Protein AF-A0A271M030-F1 (afdb_monomer_lite)

Radius of gyration: 17.2 Å; chains: 1; bounding box: 49×24×46 Å

Secondary structure (DSSP, 8-state):
-HHHHHHHHHHHHHHHHHHHHHHHHHHTTPPPPSSSSPPPSSHHHHHHHHHHHHHHHHHHHHHHTT-STT----HHHHHHHHHHHHHHHHHHHHHHHHHH-GGG-THHHHHHHHHHHHHTHHHHHHHHTT-

pLDDT: mean 88.3, std 10.29, range [53.19, 97.88]

Foldseek 3Di:
DLVVVLVVVVVVLVVVLVVVLVVLCVVLVQDDDDDPDDDALDPVLVVVLVVLVVVLVVVLVCQVVVVVVPDDDDVLVVLCSVLVSLLVNLVSVLVRCCPRVVSSVVSVSSVVSNVSSVVVPVSSVVVSVVD

Structure (mmCIF, N/CA/C/O backbone):
data_AF-A0A271M030-F1
#
_entry.id   AF-A0A271M030-F1
#
loop_
_atom_site.group_PDB
_atom_site.id
_atom_site.type_symbol
_atom_site.label_atom_id
_atom_site.label_alt_id
_atom_site.label_comp_id
_atom_site.label_asym_id
_atom_site.label_entity_id
_atom_site.label_seq_id
_atom_site.pdbx_PDB_ins_code
_atom_site.Cartn_x
_atom_site.Cartn_y
_atom_site.Cartn_z
_atom_site.occupancy
_atom_site.B_iso_or_equiv
_atom_site.auth_seq_id
_atom_site.auth_comp_id
_atom_site.auth_asym_id
_atom_site.auth_atom_id
_atom_site.pdbx_PDB_model_num
ATOM 1 N N . MET A 1 1 ? 0.844 3.545 -26.669 1.00 77.00 1 MET A N 1
ATOM 2 C CA . MET A 1 1 ? -0.576 3.147 -26.510 1.00 77.00 1 MET A CA 1
ATOM 3 C C . MET A 1 1 ? -0.814 2.374 -25.211 1.00 77.00 1 MET A C 1
ATOM 5 O O . MET A 1 1 ? -1.581 2.848 -24.388 1.00 77.00 1 MET A O 1
ATOM 9 N N . GLN A 1 2 ? -0.129 1.249 -24.964 1.00 81.38 2 GLN A N 1
ATOM 10 C CA . GLN A 1 2 ? -0.327 0.416 -23.758 1.00 81.38 2 GLN A CA 1
ATOM 11 C C . GLN A 1 2 ? -0.097 1.157 -22.428 1.00 81.38 2 GLN A C 1
ATOM 13 O O . GLN A 1 2 ? -0.906 1.036 -21.516 1.00 81.38 2 GLN A O 1
ATOM 18 N N . PHE A 1 3 ? 0.935 2.001 -22.345 1.00 81.38 3 PHE A N 1
ATOM 19 C CA . PHE A 1 3 ? 1.189 2.831 -21.159 1.00 81.38 3 PHE A CA 1
ATOM 20 C C . PHE A 1 3 ? 0.040 3.810 -20.842 1.00 81.38 3 PHE A C 1
ATOM 22 O O . PHE A 1 3 ? -0.325 3.996 -19.686 1.00 81.38 3 PHE A O 1
ATOM 29 N N . ILE A 1 4 ? -0.588 4.394 -21.868 1.00 88.06 4 ILE A N 1
ATOM 30 C CA . ILE A 1 4 ? -1.738 5.299 -21.699 1.00 88.06 4 ILE A CA 1
ATOM 31 C C . ILE A 1 4 ? -2.960 4.516 -21.204 1.00 88.06 4 ILE A C 1
ATOM 33 O O . ILE A 1 4 ? -3.660 4.976 -20.305 1.00 88.06 4 ILE A O 1
ATOM 37 N N . LEU A 1 5 ? -3.190 3.312 -21.743 1.00 87.81 5 LEU A N 1
ATOM 38 C CA . LEU A 1 5 ? -4.258 2.421 -21.277 1.00 87.81 5 LEU A CA 1
ATOM 39 C C . LEU A 1 5 ? -4.058 2.021 -19.809 1.00 87.81 5 LEU A C 1
ATOM 41 O O . LEU A 1 5 ? -5.016 2.019 -19.041 1.00 87.81 5 LEU A O 1
ATOM 45 N N . PHE A 1 6 ? -2.816 1.749 -19.403 1.00 86.75 6 PHE A N 1
ATOM 46 C CA . PHE A 1 6 ? -2.473 1.466 -18.011 1.00 86.75 6 PHE A CA 1
ATOM 47 C C . PHE A 1 6 ? -2.759 2.646 -17.083 1.00 86.75 6 PHE A C 1
ATOM 49 O O . PHE A 1 6 ? -3.399 2.469 -16.050 1.00 86.75 6 PHE A O 1
ATOM 56 N N . LEU A 1 7 ? -2.345 3.857 -17.462 1.00 89.25 7 LEU A N 1
ATOM 57 C CA . LEU A 1 7 ? -2.644 5.066 -16.691 1.00 89.25 7 LEU A CA 1
ATOM 58 C C . LEU A 1 7 ? -4.154 5.299 -16.566 1.00 89.25 7 LEU A C 1
ATOM 60 O O . LEU A 1 7 ? -4.641 5.590 -15.475 1.00 89.25 7 LEU A O 1
ATOM 64 N N . GLY A 1 8 ? -4.905 5.117 -17.657 1.00 92.94 8 GLY A N 1
ATOM 65 C CA . GLY A 1 8 ? -6.366 5.181 -17.634 1.00 92.94 8 GLY A CA 1
ATOM 66 C C . GLY A 1 8 ? -6.974 4.170 -16.658 1.00 92.94 8 GLY A C 1
ATOM 67 O O . GLY A 1 8 ? -7.825 4.532 -15.845 1.00 92.94 8 GLY A O 1
ATOM 68 N N . LEU A 1 9 ? -6.487 2.925 -16.674 1.00 91.56 9 LEU A N 1
ATOM 69 C CA . LEU A 1 9 ? -6.905 1.886 -15.734 1.00 91.56 9 LEU A CA 1
ATOM 70 C C . LEU A 1 9 ? -6.598 2.270 -14.279 1.00 91.56 9 LEU A C 1
ATOM 72 O O . LEU A 1 9 ? -7.476 2.140 -13.426 1.00 91.56 9 LEU A O 1
ATOM 76 N N . LEU A 1 10 ? -5.395 2.780 -13.991 1.00 91.44 10 LEU A N 1
ATOM 77 C CA . LEU A 1 10 ? -5.021 3.232 -12.648 1.00 91.44 10 LEU A CA 1
ATOM 78 C C . LEU A 1 10 ? -5.961 4.327 -12.136 1.00 91.44 10 LEU A C 1
ATOM 80 O O . LEU A 1 10 ? -6.420 4.250 -10.998 1.00 91.44 10 LEU A O 1
ATOM 84 N N . ILE A 1 11 ? -6.305 5.305 -12.978 1.00 94.75 11 ILE A N 1
ATOM 85 C CA . ILE A 1 11 ? -7.237 6.382 -12.617 1.00 94.75 11 ILE A CA 1
ATOM 86 C C . ILE A 1 11 ? -8.616 5.805 -12.271 1.00 94.75 11 ILE A C 1
ATOM 88 O O . ILE A 1 11 ? -9.174 6.126 -11.219 1.00 94.75 11 ILE A O 1
ATOM 92 N N . VAL A 1 12 ? -9.153 4.907 -13.104 1.00 95.25 12 VAL A N 1
ATOM 93 C CA . VAL A 1 12 ? -10.441 4.238 -12.843 1.00 95.25 12 VAL A CA 1
ATOM 94 C C . VAL A 1 12 ? -10.392 3.428 -11.543 1.00 95.25 12 VAL A C 1
ATOM 96 O O . VAL A 1 12 ? -11.328 3.471 -10.738 1.00 95.25 12 VAL A O 1
ATOM 99 N N . MET A 1 13 ? -9.290 2.723 -11.285 1.00 93.69 13 MET A N 1
ATOM 100 C CA . MET A 1 13 ? -9.100 1.971 -10.046 1.00 93.69 13 MET A CA 1
ATOM 101 C C . MET A 1 13 ? -9.030 2.886 -8.822 1.00 93.69 13 MET A C 1
ATOM 103 O O . MET A 1 13 ? -9.691 2.599 -7.829 1.00 93.69 13 MET A O 1
ATOM 107 N N . MET A 1 14 ? -8.325 4.017 -8.887 1.00 93.62 14 MET A N 1
ATOM 108 C CA . MET A 1 14 ? -8.274 4.989 -7.788 1.00 93.62 14 MET A CA 1
ATOM 109 C C . MET A 1 14 ? -9.651 5.593 -7.488 1.00 93.62 14 MET A C 1
ATOM 111 O O . MET A 1 14 ? -10.052 5.673 -6.325 1.00 93.62 14 MET A O 1
ATOM 115 N N . ILE A 1 15 ? -10.398 5.975 -8.529 1.00 96.62 15 ILE A N 1
ATOM 116 C CA . ILE A 1 15 ? -11.753 6.519 -8.388 1.00 96.62 15 ILE A CA 1
ATOM 117 C C . ILE A 1 15 ? -12.681 5.469 -7.770 1.00 96.62 15 ILE A C 1
ATOM 119 O O . ILE A 1 15 ? -13.375 5.751 -6.791 1.00 96.62 15 ILE A O 1
ATOM 123 N N . SER A 1 16 ? -12.685 4.244 -8.302 1.00 96.69 16 SER A N 1
ATOM 124 C CA . SER A 1 16 ? -13.533 3.173 -7.769 1.00 96.69 16 SER A CA 1
ATOM 125 C C . SER A 1 16 ? -13.170 2.822 -6.324 1.00 96.69 16 SER A C 1
ATOM 127 O O . SER A 1 16 ? -14.069 2.723 -5.490 1.00 96.69 16 SER A O 1
ATOM 129 N N . LEU A 1 17 ? -11.877 2.734 -5.992 1.00 95.00 17 LEU A N 1
ATOM 130 C CA . LEU A 1 17 ? -11.401 2.485 -4.632 1.00 95.00 17 LEU A CA 1
ATOM 131 C C . LEU A 1 17 ? -11.915 3.550 -3.660 1.00 95.00 17 LEU A C 1
ATOM 133 O O . LEU A 1 17 ? -12.407 3.200 -2.588 1.00 95.00 17 LEU A O 1
ATOM 137 N N . HIS A 1 18 ? -11.865 4.830 -4.040 1.00 95.06 18 HIS A N 1
ATOM 138 C CA . HIS A 1 18 ? -12.393 5.923 -3.223 1.00 95.06 18 HIS A CA 1
ATOM 139 C C . HIS A 1 18 ? -13.880 5.719 -2.885 1.00 95.06 18 HIS A C 1
ATOM 141 O O . HIS A 1 18 ? -14.278 5.799 -1.718 1.00 95.06 18 HIS A O 1
ATOM 147 N N . TYR A 1 19 ? -14.708 5.406 -3.886 1.00 96.75 19 TYR A N 1
ATOM 148 C CA . TYR A 1 19 ? -16.136 5.163 -3.673 1.00 96.75 19 TYR A CA 1
ATOM 149 C C . TYR A 1 19 ? -16.403 3.897 -2.855 1.00 96.75 19 TYR A C 1
ATOM 151 O O . TYR A 1 19 ? -17.247 3.926 -1.956 1.00 96.75 19 TYR A O 1
ATOM 159 N N . VAL A 1 20 ? -15.663 2.812 -3.104 1.00 96.56 20 VAL A N 1
ATOM 160 C CA . VAL A 1 20 ? -15.772 1.562 -2.340 1.00 96.56 20 VAL A CA 1
ATOM 161 C C . VAL A 1 20 ? -15.405 1.794 -0.876 1.00 96.56 20 VAL A C 1
ATOM 163 O O . VAL A 1 20 ? -16.179 1.433 0.008 1.00 96.56 20 VAL A 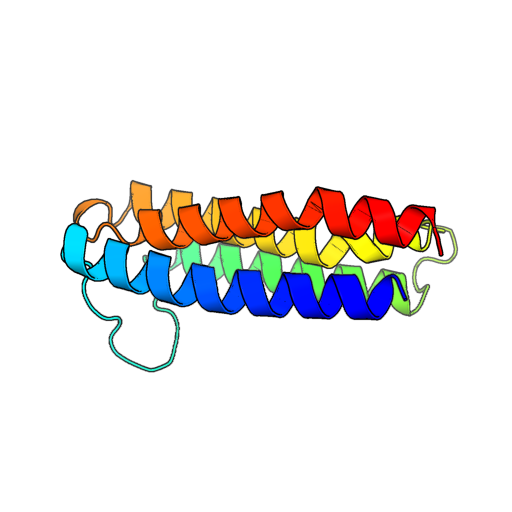O 1
ATOM 166 N N . GLN A 1 21 ? -14.284 2.460 -0.588 1.00 94.62 21 GLN A N 1
ATOM 167 C CA . GLN A 1 21 ? -13.882 2.782 0.784 1.00 94.62 21 GLN A CA 1
ATOM 168 C C . GLN A 1 21 ? -14.928 3.644 1.492 1.00 94.62 21 GLN A C 1
ATOM 170 O O . GLN A 1 21 ? -15.293 3.359 2.635 1.00 94.62 21 GLN A O 1
ATOM 175 N N . LYS A 1 22 ? -15.468 4.663 0.814 1.00 94.62 22 LYS A N 1
ATOM 176 C CA . LYS A 1 22 ? -16.541 5.510 1.352 1.00 94.62 22 LYS A CA 1
ATOM 177 C C . LYS A 1 22 ? -17.805 4.702 1.662 1.00 94.62 22 LYS A C 1
ATOM 179 O O . LYS A 1 22 ? -18.385 4.863 2.738 1.00 94.62 22 LYS A O 1
ATOM 184 N N . ALA A 1 23 ? -18.210 3.808 0.760 1.00 96.56 23 ALA A N 1
ATOM 185 C CA . ALA A 1 23 ? -19.363 2.933 0.947 1.00 96.56 23 ALA A CA 1
ATOM 186 C C . ALA A 1 23 ? -19.162 1.953 2.114 1.00 96.56 23 ALA A C 1
ATOM 188 O O . ALA A 1 23 ? -20.047 1.822 2.957 1.00 96.56 23 ALA A O 1
ATOM 189 N N . LEU A 1 24 ? -17.991 1.315 2.210 1.00 95.75 24 LEU A N 1
ATOM 190 C CA . LEU A 1 24 ? -17.639 0.402 3.304 1.00 95.75 24 LEU A CA 1
ATOM 191 C C . LEU A 1 24 ? -17.593 1.122 4.652 1.00 95.75 24 LEU A C 1
ATOM 193 O O . LEU A 1 24 ? -18.137 0.620 5.633 1.00 95.75 24 LEU A O 1
ATOM 197 N N . THR A 1 25 ? -17.005 2.318 4.687 1.00 94.50 25 THR A N 1
ATOM 198 C CA . THR A 1 25 ? -16.918 3.140 5.901 1.00 94.50 25 THR A CA 1
ATOM 199 C C . THR A 1 25 ? -18.309 3.456 6.436 1.00 94.50 25 THR A C 1
ATOM 201 O O . THR A 1 25 ? -18.567 3.270 7.623 1.00 94.50 25 THR A O 1
ATOM 204 N N . LYS A 1 26 ? -19.230 3.861 5.549 1.00 94.94 26 LYS A N 1
ATOM 205 C CA . LYS A 1 26 ? -20.629 4.123 5.905 1.00 94.94 26 LYS A CA 1
ATOM 206 C C . LYS A 1 26 ? -21.371 2.846 6.314 1.00 94.94 26 LYS A C 1
ATOM 208 O O . LYS A 1 26 ? -22.103 2.863 7.292 1.00 94.94 26 LYS A O 1
ATOM 213 N N . LYS A 1 27 ? -21.192 1.745 5.577 1.00 96.25 27 LYS A N 1
ATOM 214 C CA . LYS A 1 27 ? -21.905 0.479 5.810 1.00 96.25 27 LYS A CA 1
ATOM 215 C C . LYS A 1 27 ? -21.522 -0.187 7.132 1.00 96.25 27 LYS A C 1
ATOM 217 O O . LYS A 1 27 ? -22.382 -0.777 7.775 1.00 96.25 27 LYS A O 1
ATOM 222 N N . TYR A 1 28 ? -20.250 -0.115 7.517 1.00 95.19 28 TYR A N 1
ATOM 223 C CA . TYR A 1 28 ? -19.720 -0.797 8.701 1.00 95.19 28 TYR A CA 1
ATOM 224 C C . TYR A 1 28 ? -19.410 0.148 9.867 1.00 95.19 28 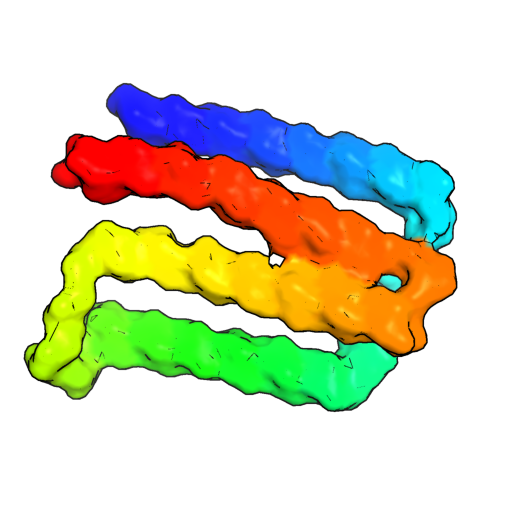TYR A C 1
ATOM 226 O O . TYR A 1 28 ? -18.759 -0.276 10.817 1.00 95.19 28 TYR A O 1
ATOM 234 N N . ASN A 1 29 ? -19.857 1.409 9.795 1.00 93.81 29 ASN A N 1
ATOM 235 C CA . ASN A 1 29 ? -19.616 2.437 10.814 1.00 93.81 29 ASN A CA 1
ATOM 236 C C . ASN A 1 29 ? -18.141 2.511 11.248 1.00 93.81 29 ASN A C 1
ATOM 238 O O . ASN A 1 29 ? -17.832 2.620 12.434 1.00 93.81 29 ASN A O 1
ATOM 242 N N . ILE A 1 30 ? -17.224 2.417 10.279 1.00 93.19 30 ILE A N 1
ATOM 243 C CA . ILE A 1 30 ? -15.787 2.364 10.559 1.00 93.19 30 ILE A CA 1
ATOM 244 C C . ILE A 1 30 ? -15.373 3.709 11.170 1.00 93.19 30 ILE A C 1
ATOM 246 O O . ILE A 1 30 ? -15.623 4.754 10.553 1.00 93.19 30 ILE A O 1
ATOM 250 N N . PRO A 1 31 ? -14.754 3.720 12.365 1.00 88.25 31 PRO A N 1
ATOM 251 C CA . PRO A 1 31 ? -14.369 4.958 13.017 1.00 88.25 31 PRO A CA 1
ATOM 252 C C . PRO A 1 31 ? -13.343 5.690 12.156 1.00 88.25 31 PRO A C 1
ATOM 254 O O . PRO A 1 31 ? -12.391 5.097 11.644 1.00 88.25 31 PRO A O 1
ATOM 257 N N . LYS A 1 32 ? -13.526 7.004 12.005 1.00 79.31 32 LYS A N 1
ATOM 258 C CA . LYS A 1 32 ? -12.528 7.841 11.337 1.00 79.31 32 LYS A CA 1
ATOM 259 C C . LYS A 1 32 ? -11.235 7.796 12.147 1.00 79.31 32 LYS A C 1
ATOM 261 O O . LYS A 1 32 ? -11.257 7.953 13.369 1.00 79.31 32 LYS A O 1
ATOM 266 N N . THR A 1 33 ? -10.110 7.591 11.475 1.00 72.12 33 THR A N 1
ATOM 267 C CA . THR A 1 33 ? -8.799 7.639 12.121 1.00 72.12 33 THR A CA 1
ATOM 268 C C . THR A 1 33 ? -8.562 9.038 12.691 1.00 72.12 33 THR A C 1
ATOM 270 O O . THR A 1 33 ? -8.811 10.043 12.024 1.00 72.12 33 THR A O 1
ATOM 273 N N . LYS A 1 34 ? -8.102 9.119 13.945 1.00 57.78 34 LYS A N 1
ATOM 274 C CA . LYS A 1 34 ? -7.672 10.386 14.547 1.00 57.78 34 LYS A CA 1
ATOM 275 C C . LYS A 1 34 ? -6.348 10.798 13.891 1.00 57.78 34 LYS A C 1
ATOM 277 O O . LYS A 1 34 ? -5.334 10.153 14.138 1.00 57.78 34 LYS A O 1
ATOM 282 N N . GLY A 1 35 ? -6.376 11.846 13.067 1.00 58.69 35 GLY A N 1
ATOM 283 C CA . GLY A 1 35 ? -5.194 12.439 12.428 1.00 58.69 35 GLY A CA 1
ATOM 284 C C . GLY A 1 35 ? -4.936 12.000 10.980 1.00 58.69 35 GLY A C 1
ATOM 285 O O . GLY A 1 35 ? -5.647 11.165 10.426 1.00 58.69 35 GLY A O 1
ATOM 286 N N . PHE A 1 36 ? -3.911 12.611 10.372 1.00 53.19 36 PHE A N 1
ATOM 287 C CA . PHE A 1 36 ? -3.471 12.352 8.991 1.00 53.19 36 PHE A CA 1
ATOM 288 C C . PHE A 1 36 ? -2.644 11.058 8.864 1.00 53.19 36 PHE A C 1
ATOM 290 O O . PHE A 1 36 ? -2.542 10.486 7.783 1.00 53.19 36 PHE A O 1
ATOM 297 N N . PHE A 1 37 ? -2.058 10.590 9.972 1.00 59.75 37 PHE A N 1
ATOM 298 C CA . PHE A 1 37 ? -1.198 9.410 10.007 1.00 59.75 37 PHE A CA 1
ATOM 299 C C . PHE A 1 37 ? -1.970 8.135 10.357 1.00 59.75 37 PHE A C 1
ATOM 301 O O . PHE A 1 37 ? -2.944 8.148 11.111 1.00 59.75 37 PHE A O 1
ATOM 308 N N . TYR A 1 38 ? -1.497 7.016 9.807 1.00 73.06 38 TYR A N 1
ATOM 309 C CA . TYR A 1 38 ? -1.996 5.687 10.131 1.00 73.06 38 TYR A CA 1
ATOM 310 C C . TYR A 1 38 ? -1.706 5.337 11.599 1.00 73.06 38 TYR A C 1
ATOM 312 O O . TYR A 1 38 ? -0.577 5.480 12.065 1.00 73.06 38 TYR A O 1
ATOM 320 N N . ASN A 1 39 ? -2.721 4.836 12.309 1.00 82.62 39 ASN A N 1
ATOM 321 C CA . ASN A 1 39 ? -2.591 4.388 13.694 1.00 82.62 39 ASN A CA 1
ATOM 322 C C . ASN A 1 39 ? -2.433 2.864 13.746 1.00 82.62 39 ASN A C 1
ATOM 324 O O . ASN A 1 39 ? -3.341 2.126 13.338 1.00 82.62 39 ASN A O 1
ATOM 328 N N . TYR A 1 40 ? -1.292 2.412 14.272 1.00 89.12 40 TYR A N 1
ATOM 329 C CA . TYR A 1 40 ? -1.009 1.003 14.536 1.00 89.12 40 TYR A CA 1
ATOM 330 C C . TYR A 1 40 ? -1.888 0.473 15.675 1.00 89.12 40 TYR A C 1
ATOM 332 O O . TYR A 1 40 ? -2.019 1.129 16.703 1.00 89.12 40 TYR A O 1
ATOM 340 N N . VAL A 1 41 ? -2.417 -0.744 15.519 1.00 92.12 41 VAL A N 1
ATOM 341 C CA . VAL A 1 41 ? -3.242 -1.408 16.546 1.00 92.12 41 VAL A CA 1
ATOM 342 C C . VAL A 1 41 ? -2.479 -1.749 17.834 1.00 92.12 41 VAL A C 1
ATOM 344 O O . VAL A 1 41 ? -3.072 -1.838 18.901 1.00 92.12 41 VAL A O 1
ATOM 347 N N . ASN A 1 42 ? -1.163 -1.976 17.752 1.00 93.44 42 ASN A N 1
ATOM 348 C CA . ASN A 1 42 ? -0.285 -2.211 18.902 1.00 93.44 42 ASN A CA 1
ATOM 349 C C . ASN A 1 42 ? 1.199 -2.015 18.521 1.00 93.44 42 ASN A C 1
ATOM 351 O O . ASN A 1 42 ? 1.542 -1.801 17.354 1.00 93.44 42 ASN A O 1
ATOM 355 N N . THR A 1 43 ? 2.095 -2.119 19.507 1.00 94.62 43 THR A N 1
ATOM 356 C CA . THR A 1 43 ? 3.549 -1.982 19.304 1.00 94.62 43 THR A CA 1
ATOM 357 C C . THR A 1 43 ? 4.124 -3.063 18.387 1.00 94.62 43 THR A C 1
ATOM 359 O O . THR A 1 43 ? 4.993 -2.759 17.575 1.00 94.62 43 THR A O 1
ATOM 362 N N . GLN A 1 44 ? 3.628 -4.305 18.460 1.00 95.12 44 GLN A N 1
ATOM 363 C CA . GLN A 1 44 ? 4.094 -5.392 17.588 1.00 95.12 44 GLN A CA 1
ATOM 364 C C . GLN A 1 44 ? 3.792 -5.086 16.119 1.00 95.12 44 GLN A C 1
ATOM 366 O O . GLN A 1 44 ? 4.662 -5.231 15.268 1.00 95.12 44 GLN A O 1
ATOM 371 N N . HIS A 1 45 ? 2.592 -4.585 15.830 1.00 94.56 45 HIS A N 1
ATOM 372 C CA . HIS A 1 45 ? 2.188 -4.171 14.496 1.00 94.56 45 HIS A CA 1
ATOM 373 C C . HIS A 1 45 ? 3.111 -3.087 13.939 1.00 94.56 45 HIS A C 1
ATOM 375 O O . HIS A 1 45 ? 3.583 -3.200 12.811 1.00 94.56 45 HIS A O 1
ATOM 381 N N . LYS A 1 46 ? 3.418 -2.076 14.761 1.00 94.94 46 LYS A N 1
ATOM 382 C CA . LYS A 1 46 ? 4.356 -1.010 14.405 1.00 94.94 46 LYS A CA 1
ATOM 383 C C . LYS A 1 46 ? 5.730 -1.564 14.037 1.00 94.94 46 LYS A C 1
ATOM 385 O O . LYS A 1 46 ? 6.279 -1.180 13.011 1.00 94.94 46 LYS A O 1
ATOM 390 N N . VAL A 1 47 ? 6.279 -2.454 14.865 1.00 96.88 47 VAL A N 1
ATOM 391 C CA . VAL A 1 47 ? 7.591 -3.063 14.606 1.00 96.88 47 VAL A CA 1
ATOM 392 C C . VAL A 1 47 ? 7.563 -3.857 13.302 1.00 96.88 47 VAL A C 1
ATOM 394 O O . VAL A 1 47 ? 8.436 -3.649 12.472 1.00 96.88 47 VAL A O 1
ATOM 397 N N . ILE A 1 48 ? 6.537 -4.685 13.074 1.00 96.44 48 ILE A N 1
ATOM 398 C CA . ILE A 1 48 ? 6.420 -5.494 11.851 1.00 96.44 48 ILE A CA 1
ATOM 399 C C . ILE A 1 48 ? 6.361 -4.613 10.597 1.00 96.44 48 ILE A C 1
ATOM 401 O O . ILE A 1 48 ? 7.110 -4.864 9.655 1.00 96.44 48 ILE A O 1
ATOM 405 N N . GLU A 1 49 ? 5.511 -3.580 10.564 1.00 95.69 49 GLU A N 1
ATOM 406 C CA . GLU A 1 49 ? 5.406 -2.714 9.380 1.00 95.69 49 GLU A CA 1
ATOM 407 C C . GLU A 1 49 ? 6.695 -1.917 9.128 1.00 95.69 49 GLU A C 1
ATOM 409 O O . GLU A 1 49 ? 7.121 -1.796 7.979 1.00 95.69 49 GLU A O 1
ATOM 414 N N . ILE A 1 50 ? 7.355 -1.417 10.182 1.00 95.56 50 ILE A N 1
ATOM 415 C CA . ILE A 1 50 ? 8.642 -0.715 10.050 1.00 95.56 50 ILE A CA 1
ATOM 416 C C . ILE A 1 50 ? 9.727 -1.670 9.546 1.00 95.56 50 ILE A C 1
ATOM 418 O O . ILE A 1 50 ? 10.463 -1.320 8.626 1.00 95.56 50 ILE A O 1
ATOM 422 N N . SER A 1 51 ? 9.820 -2.878 10.104 1.00 96.94 51 SER A N 1
ATOM 423 C CA . SER A 1 51 ? 10.772 -3.895 9.650 1.00 96.94 51 SER A CA 1
ATOM 424 C C . SER A 1 51 ? 10.529 -4.284 8.192 1.00 96.94 51 SER A C 1
ATOM 426 O O . SER A 1 51 ? 11.486 -4.380 7.429 1.00 96.94 51 SER A O 1
ATOM 428 N N . LEU A 1 52 ? 9.266 -4.445 7.781 1.00 96.69 52 LEU A N 1
ATOM 429 C CA . LEU A 1 52 ? 8.907 -4.738 6.394 1.00 96.69 52 LEU A CA 1
ATOM 430 C C . LEU A 1 52 ? 9.309 -3.593 5.454 1.00 96.69 52 LEU A C 1
ATOM 432 O O . LEU A 1 52 ? 9.862 -3.846 4.385 1.00 96.69 52 LEU A O 1
ATOM 436 N N . LEU A 1 53 ? 9.065 -2.341 5.853 1.00 95.81 53 LEU A N 1
ATOM 437 C CA . LEU A 1 53 ? 9.464 -1.168 5.076 1.00 95.81 53 LEU A CA 1
ATOM 438 C C . LEU A 1 53 ? 10.987 -1.086 4.927 1.00 95.81 53 LEU A C 1
ATOM 440 O O . LEU A 1 53 ? 11.477 -0.872 3.822 1.00 95.81 53 LEU A O 1
ATOM 444 N N . LEU A 1 54 ? 11.739 -1.289 6.011 1.00 96.88 54 LEU A N 1
ATOM 445 C CA . LEU A 1 54 ? 13.203 -1.298 5.967 1.00 96.88 54 LEU A CA 1
ATOM 446 C C . LEU A 1 54 ? 13.729 -2.421 5.071 1.00 96.88 54 LEU A C 1
ATOM 448 O O . LEU A 1 54 ? 14.605 -2.173 4.248 1.00 96.88 54 LEU A O 1
ATOM 452 N N . PHE A 1 55 ? 13.165 -3.626 5.176 1.00 95.44 55 PHE A N 1
ATOM 453 C CA . PHE A 1 55 ? 13.521 -4.746 4.308 1.00 95.44 55 PHE A CA 1
ATOM 454 C C . PHE A 1 55 ? 13.267 -4.421 2.831 1.00 95.44 55 PHE A C 1
ATOM 456 O O . PHE A 1 55 ? 14.139 -4.640 1.994 1.00 95.44 55 PHE A O 1
ATOM 463 N N . TYR A 1 56 ? 12.110 -3.836 2.511 1.00 94.25 56 TYR A N 1
ATOM 464 C CA . TYR A 1 56 ? 11.784 -3.404 1.154 1.00 94.25 56 TYR A CA 1
ATOM 465 C C . TYR A 1 56 ? 12.753 -2.337 0.630 1.00 94.25 56 TYR A C 1
ATOM 467 O O . TYR A 1 56 ? 13.229 -2.450 -0.500 1.00 94.25 56 TYR A O 1
ATOM 475 N N . LEU A 1 57 ? 13.070 -1.319 1.436 1.00 94.44 57 LEU A N 1
ATOM 476 C CA . LEU A 1 57 ? 13.982 -0.242 1.044 1.00 94.44 57 LEU A CA 1
ATOM 477 C C . LEU A 1 57 ? 15.408 -0.756 0.831 1.00 94.44 57 LEU A C 1
ATOM 479 O O . LEU A 1 57 ? 16.007 -0.454 -0.198 1.00 94.44 57 LEU A O 1
ATOM 483 N N . ILE A 1 58 ? 15.929 -1.563 1.760 1.00 92.94 58 ILE A N 1
ATOM 484 C CA . ILE A 1 58 ? 17.260 -2.174 1.645 1.00 92.94 58 ILE A CA 1
ATOM 485 C C . ILE A 1 58 ? 17.302 -3.096 0.426 1.00 92.94 58 ILE A C 1
ATOM 487 O O . ILE A 1 58 ? 18.203 -2.969 -0.395 1.00 92.94 58 ILE A O 1
ATOM 491 N N . GLY A 1 59 ? 16.311 -3.976 0.260 1.00 89.06 59 GLY A N 1
ATOM 492 C CA . GLY A 1 59 ? 16.225 -4.868 -0.894 1.00 89.06 59 GLY A CA 1
ATOM 493 C C . GLY A 1 59 ? 16.201 -4.095 -2.211 1.00 89.06 59 GLY A C 1
ATOM 494 O O . GLY A 1 59 ? 17.015 -4.349 -3.092 1.00 89.06 59 GLY A O 1
ATOM 495 N N . THR A 1 60 ? 15.339 -3.083 -2.323 1.00 87.81 60 THR A N 1
ATOM 496 C CA . THR A 1 60 ? 15.251 -2.241 -3.526 1.00 87.81 60 THR A CA 1
ATOM 497 C C . THR A 1 60 ? 16.566 -1.507 -3.798 1.00 87.81 60 THR A C 1
ATOM 499 O O . THR A 1 60 ? 17.007 -1.458 -4.945 1.00 87.81 60 THR A O 1
ATOM 502 N N . PHE A 1 61 ? 17.224 -0.976 -2.762 1.00 88.75 61 PHE A N 1
ATOM 503 C CA . PHE A 1 61 ? 18.526 -0.316 -2.876 1.00 88.75 61 PHE A CA 1
ATOM 504 C C . PHE A 1 61 ? 19.604 -1.277 -3.394 1.00 88.75 61 PHE A C 1
ATOM 506 O O . PHE A 1 61 ? 20.240 -0.993 -4.408 1.00 88.75 61 PHE A O 1
ATOM 513 N N . LEU A 1 62 ? 19.765 -2.442 -2.758 1.00 87.94 62 LEU A N 1
ATOM 514 C CA . LEU A 1 62 ? 20.760 -3.445 -3.153 1.00 87.94 62 LEU A CA 1
ATOM 515 C C . LEU A 1 62 ? 20.555 -3.920 -4.598 1.00 87.94 62 LEU A C 1
ATOM 517 O O . LEU A 1 62 ? 21.528 -4.045 -5.342 1.00 87.94 62 LEU A O 1
ATOM 521 N N . LEU A 1 63 ? 19.297 -4.135 -5.001 1.00 83.06 63 LEU A N 1
ATOM 522 C CA . LEU A 1 63 ? 18.939 -4.568 -6.353 1.00 83.06 63 LEU A CA 1
ATOM 523 C C . LEU A 1 63 ? 19.154 -3.472 -7.404 1.00 83.06 63 LEU A C 1
ATOM 525 O O . LEU A 1 63 ? 19.663 -3.753 -8.487 1.00 83.06 63 LEU A O 1
ATOM 529 N N . THR A 1 64 ? 18.805 -2.221 -7.093 1.00 82.19 64 THR A N 1
ATOM 530 C CA . THR A 1 64 ? 18.932 -1.096 -8.037 1.00 82.19 64 THR A CA 1
ATOM 531 C C . THR A 1 64 ? 20.393 -0.732 -8.282 1.00 82.19 64 THR A C 1
ATOM 533 O O . THR A 1 64 ? 20.799 -0.532 -9.424 1.00 82.19 64 THR A O 1
ATOM 536 N N . PHE A 1 65 ? 21.199 -0.680 -7.219 1.00 83.38 65 PHE A N 1
ATOM 537 C CA . PHE A 1 65 ? 22.612 -0.301 -7.301 1.00 83.38 65 PHE A CA 1
ATOM 538 C C . PHE A 1 65 ? 23.547 -1.475 -7.608 1.00 83.38 65 PHE A C 1
ATOM 540 O O . PHE A 1 65 ? 24.759 -1.285 -7.620 1.00 83.38 65 PHE A O 1
ATOM 547 N N . ARG A 1 66 ? 23.003 -2.674 -7.871 1.00 76.56 66 ARG A N 1
ATOM 548 C CA . ARG A 1 66 ? 23.768 -3.896 -8.179 1.00 76.56 66 ARG A CA 1
ATOM 549 C C . ARG A 1 66 ? 24.881 -4.180 -7.165 1.00 76.56 66 ARG A C 1
ATOM 551 O O . ARG A 1 66 ? 25.937 -4.683 -7.523 1.00 76.56 66 ARG A O 1
ATOM 558 N N . VAL A 1 67 ? 24.628 -3.872 -5.891 1.00 74.81 67 VAL A N 1
ATOM 559 C CA . VAL A 1 67 ? 25.595 -4.086 -4.796 1.00 74.81 67 VAL A CA 1
ATOM 560 C C . VAL A 1 67 ? 25.927 -5.576 -4.648 1.00 74.81 67 VAL A C 1
ATOM 562 O O . VAL A 1 67 ? 27.009 -5.941 -4.207 1.00 74.81 67 VAL A O 1
ATOM 565 N N . LEU A 1 68 ? 24.991 -6.442 -5.041 1.00 71.44 68 LEU A N 1
ATOM 566 C CA . LEU A 1 68 ? 25.177 -7.883 -5.131 1.00 71.44 68 LEU A CA 1
ATOM 567 C C . LEU A 1 68 ? 25.454 -8.238 -6.600 1.00 71.44 68 LEU A C 1
ATOM 569 O O . LEU A 1 68 ? 24.519 -8.532 -7.345 1.00 71.44 68 LEU A O 1
ATOM 573 N N . GLU A 1 69 ? 26.724 -8.173 -7.011 1.00 61.69 69 GLU A N 1
ATOM 574 C CA . GLU A 1 69 ? 27.183 -8.318 -8.410 1.00 61.69 69 GLU A CA 1
ATOM 575 C C . GLU A 1 69 ? 26.690 -9.605 -9.107 1.00 61.69 69 GLU A C 1
ATOM 577 O O . GLU A 1 69 ? 26.512 -9.625 -10.323 1.00 61.69 69 GLU A O 1
ATOM 582 N N . GLU A 1 70 ? 26.377 -10.648 -8.336 1.00 65.38 70 GLU A N 1
ATOM 583 C CA . GLU A 1 70 ? 25.911 -11.959 -8.814 1.00 65.38 70 GLU A CA 1
ATOM 584 C C . GLU A 1 70 ? 24.379 -12.054 -8.998 1.00 65.38 70 GLU A C 1
ATOM 586 O O . GLU A 1 70 ? 23.871 -13.024 -9.561 1.00 65.38 70 GLU A O 1
ATOM 591 N N . THR A 1 71 ? 23.596 -11.070 -8.533 1.00 63.47 71 THR A N 1
ATOM 592 C CA . THR A 1 71 ? 22.122 -11.183 -8.494 1.00 63.47 71 THR A CA 1
ATOM 593 C C . THR A 1 71 ? 21.479 -10.461 -9.677 1.00 63.47 71 THR A C 1
ATOM 595 O O . THR A 1 71 ? 20.896 -9.385 -9.534 1.00 63.47 71 THR A O 1
ATOM 598 N N . TYR A 1 72 ? 21.571 -11.040 -10.877 1.00 66.44 72 TYR A N 1
ATOM 599 C CA . TYR A 1 72 ? 20.827 -10.523 -12.027 1.00 66.44 72 TYR A CA 1
ATOM 600 C C . TYR A 1 72 ? 19.355 -10.947 -11.938 1.00 66.44 72 TYR A C 1
ATOM 602 O O . TYR A 1 72 ? 18.984 -12.059 -12.313 1.00 66.44 72 TYR A O 1
ATOM 610 N N . LEU A 1 73 ? 18.498 -10.057 -11.435 1.00 69.94 73 LEU A N 1
ATOM 611 C CA . LEU A 1 73 ? 17.050 -10.220 -11.552 1.00 69.94 73 LEU A CA 1
ATOM 612 C C . LEU A 1 73 ? 16.574 -9.626 -12.885 1.00 69.94 73 LEU A C 1
ATOM 614 O O . LEU A 1 73 ? 16.909 -8.476 -13.183 1.00 69.94 73 LEU A O 1
ATOM 618 N N . PRO A 1 74 ? 15.763 -10.361 -13.670 1.00 74.06 74 PRO A N 1
ATOM 619 C CA . PRO A 1 74 ? 15.112 -9.814 -14.848 1.00 74.06 74 PRO A CA 1
ATOM 620 C C . PRO A 1 74 ? 14.381 -8.501 -14.517 1.00 74.06 74 PRO A C 1
ATOM 622 O O . PRO A 1 74 ? 13.717 -8.427 -13.476 1.00 74.06 74 PRO A O 1
ATOM 625 N N . PRO A 1 75 ? 14.430 -7.483 -15.397 1.00 69.56 75 PRO A N 1
ATOM 626 C CA . PRO A 1 75 ? 13.739 -6.206 -15.189 1.00 69.56 75 PRO A CA 1
ATOM 627 C C . PRO A 1 75 ? 12.241 -6.361 -14.888 1.00 69.56 75 PRO A C 1
ATOM 629 O O . PRO A 1 75 ? 11.661 -5.586 -14.130 1.00 69.56 75 PRO A O 1
ATOM 632 N N . THR A 1 76 ? 11.623 -7.414 -15.423 1.00 73.19 76 THR A N 1
ATOM 633 C CA . THR A 1 76 ? 10.231 -7.780 -15.152 1.00 73.19 76 THR A CA 1
ATOM 634 C C . THR A 1 76 ? 9.992 -8.112 -13.676 1.00 73.19 76 THR A C 1
ATOM 636 O O . THR A 1 76 ? 8.997 -7.668 -13.110 1.00 73.19 76 THR A O 1
ATOM 639 N N . ILE A 1 77 ? 10.924 -8.802 -13.006 1.00 77.06 77 ILE A N 1
ATOM 640 C CA . ILE A 1 77 ? 10.816 -9.124 -11.573 1.00 77.06 77 ILE A CA 1
ATOM 641 C C . ILE A 1 77 ? 10.900 -7.857 -10.716 1.00 77.06 77 ILE A C 1
ATOM 643 O O . ILE A 1 77 ? 10.147 -7.718 -9.750 1.00 77.06 77 ILE A O 1
ATOM 647 N N . MET A 1 78 ? 11.744 -6.895 -11.104 1.00 77.25 78 MET A N 1
ATOM 648 C CA . MET A 1 78 ? 11.808 -5.591 -10.432 1.00 77.25 78 MET A CA 1
ATOM 649 C C . MET A 1 78 ? 10.474 -4.832 -10.525 1.00 77.25 78 MET A C 1
ATOM 651 O O . MET A 1 78 ? 10.077 -4.176 -9.564 1.00 77.25 78 MET A O 1
ATOM 655 N N . GLY A 1 79 ? 9.739 -4.981 -11.633 1.00 78.75 79 GLY A N 1
ATOM 656 C CA . GLY A 1 79 ? 8.408 -4.394 -11.812 1.00 78.75 79 GLY A CA 1
ATOM 657 C C . GLY A 1 79 ? 7.336 -4.943 -10.858 1.00 78.75 79 GLY A C 1
ATOM 658 O O . GLY A 1 79 ? 6.432 -4.206 -10.466 1.00 78.75 79 GLY A O 1
ATOM 659 N N . TYR A 1 80 ? 7.447 -6.204 -10.424 1.00 84.31 80 TYR A N 1
ATOM 660 C CA . TYR A 1 80 ? 6.502 -6.814 -9.474 1.00 84.31 80 TYR A CA 1
ATOM 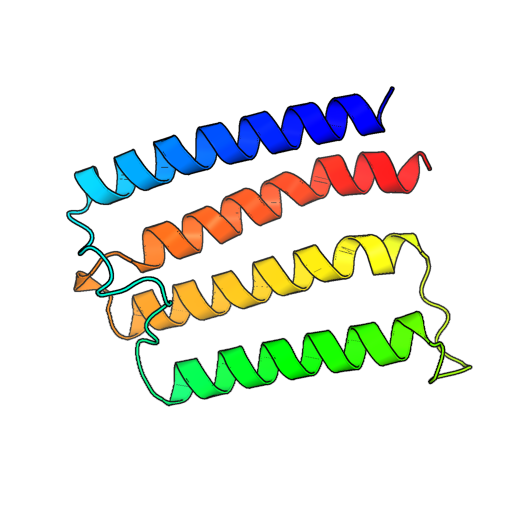661 C C . TYR A 1 80 ? 6.830 -6.524 -8.005 1.00 84.31 80 TYR A C 1
ATOM 663 O O . TYR A 1 80 ? 5.967 -6.681 -7.138 1.00 84.31 80 TYR A O 1
ATOM 671 N N . PHE A 1 81 ? 8.055 -6.089 -7.703 1.00 87.12 81 PHE A N 1
ATOM 672 C CA . PHE A 1 81 ? 8.538 -5.910 -6.333 1.00 87.12 81 PHE A CA 1
ATOM 673 C C . PHE A 1 81 ? 7.686 -4.930 -5.497 1.00 87.12 81 PHE A C 1
ATOM 675 O O . PHE A 1 81 ? 7.310 -5.281 -4.373 1.00 87.12 81 PHE A O 1
ATOM 682 N N . PRO A 1 82 ? 7.272 -3.757 -6.025 1.00 89.69 82 PRO A N 1
ATOM 683 C CA . PRO A 1 82 ? 6.392 -2.843 -5.296 1.00 89.69 82 PRO A CA 1
ATOM 684 C C . PRO A 1 82 ? 5.010 -3.442 -5.007 1.00 89.69 82 PRO A C 1
ATOM 686 O O . PRO A 1 82 ? 4.464 -3.239 -3.923 1.00 89.69 82 PRO A O 1
ATOM 689 N N . LEU A 1 83 ? 4.443 -4.215 -5.942 1.00 91.19 83 LEU A N 1
ATOM 690 C CA . LEU A 1 83 ? 3.160 -4.894 -5.731 1.00 91.19 83 LEU A CA 1
ATOM 691 C C . LEU A 1 83 ? 3.263 -5.963 -4.646 1.00 91.19 83 LEU A C 1
ATOM 693 O O . LEU A 1 83 ? 2.404 -6.024 -3.769 1.00 91.19 83 LEU A O 1
ATOM 697 N N . ALA A 1 84 ? 4.314 -6.785 -4.687 1.00 92.38 84 ALA A N 1
ATOM 698 C CA . ALA A 1 84 ? 4.549 -7.817 -3.684 1.00 92.38 84 ALA A CA 1
ATOM 699 C C . ALA A 1 84 ? 4.662 -7.205 -2.278 1.00 92.38 84 ALA A C 1
ATOM 701 O O . ALA A 1 84 ? 4.054 -7.709 -1.328 1.00 92.38 84 ALA A O 1
ATOM 702 N N . PHE A 1 85 ? 5.365 -6.075 -2.158 1.00 94.50 85 PHE A N 1
ATOM 703 C CA . PHE A 1 85 ? 5.435 -5.306 -0.919 1.00 94.50 85 PHE A CA 1
ATOM 704 C C . PHE A 1 85 ? 4.059 -4.805 -0.465 1.00 94.50 85 PHE A C 1
ATOM 706 O O . PHE A 1 85 ? 3.675 -5.058 0.675 1.00 94.50 85 PHE A O 1
ATOM 713 N N . LEU A 1 86 ? 3.293 -4.146 -1.344 1.00 94.56 86 LEU A N 1
ATOM 714 C CA . LEU A 1 86 ? 1.962 -3.628 -1.009 1.00 94.56 86 LEU A CA 1
ATOM 715 C C . LEU A 1 86 ? 1.005 -4.738 -0.560 1.00 94.56 86 LEU A C 1
ATOM 717 O O . LEU A 1 86 ? 0.332 -4.591 0.460 1.00 94.56 86 LEU A O 1
ATOM 721 N N . ILE A 1 87 ? 0.971 -5.860 -1.280 1.00 96.12 87 ILE A N 1
ATOM 722 C CA . ILE A 1 87 ? 0.137 -7.016 -0.933 1.00 96.12 87 ILE A CA 1
ATOM 723 C C . ILE A 1 87 ? 0.527 -7.543 0.449 1.00 96.12 87 ILE A C 1
ATOM 725 O O . ILE A 1 87 ? -0.341 -7.711 1.303 1.00 96.12 87 ILE A O 1
ATOM 729 N N . THR A 1 88 ? 1.823 -7.741 0.697 1.00 97.19 88 THR A N 1
ATOM 730 C CA . THR A 1 88 ? 2.326 -8.245 1.983 1.00 97.19 88 THR A CA 1
ATOM 731 C C . THR A 1 88 ? 1.994 -7.289 3.129 1.00 97.19 88 THR A C 1
ATOM 733 O O . THR A 1 88 ? 1.468 -7.718 4.157 1.00 97.19 88 THR A O 1
ATOM 736 N N . LEU A 1 89 ? 2.229 -5.988 2.937 1.00 96.44 89 LEU A N 1
ATOM 737 C CA . LEU A 1 89 ? 1.914 -4.945 3.912 1.00 96.44 89 LEU A CA 1
ATOM 738 C C . LEU A 1 89 ? 0.426 -4.963 4.275 1.00 96.44 89 LEU A C 1
ATOM 740 O O . LEU A 1 89 ? 0.073 -5.039 5.451 1.00 96.44 89 LEU A O 1
ATOM 744 N N . TYR A 1 90 ? -0.460 -4.928 3.276 1.00 96.25 90 TYR A N 1
ATOM 745 C CA . TYR A 1 90 ? -1.897 -4.882 3.527 1.00 96.25 90 TYR A CA 1
ATOM 746 C C . TYR A 1 90 ? -2.467 -6.212 4.030 1.00 96.25 90 TYR A C 1
ATOM 748 O O . TYR A 1 90 ? -3.449 -6.187 4.772 1.00 96.25 90 TYR A O 1
ATOM 756 N N . LEU A 1 91 ? -1.857 -7.358 3.711 1.00 97.88 91 LEU A N 1
ATOM 757 C CA . LEU A 1 91 ? -2.209 -8.649 4.312 1.00 97.88 91 LEU A CA 1
ATOM 758 C C . LEU A 1 91 ? -1.892 -8.668 5.807 1.00 97.88 91 LEU A C 1
ATOM 760 O O . LEU A 1 91 ? -2.770 -8.983 6.611 1.00 97.88 91 LEU A O 1
ATOM 764 N N . ILE A 1 92 ? -0.672 -8.272 6.185 1.00 97.12 92 ILE A N 1
ATOM 765 C CA . ILE A 1 92 ? -0.265 -8.158 7.591 1.00 97.12 92 ILE A CA 1
ATOM 766 C C . ILE A 1 92 ? -1.190 -7.184 8.317 1.00 97.12 92 ILE A C 1
ATOM 768 O O . ILE A 1 92 ? -1.745 -7.526 9.359 1.00 97.12 92 ILE A O 1
ATOM 772 N N .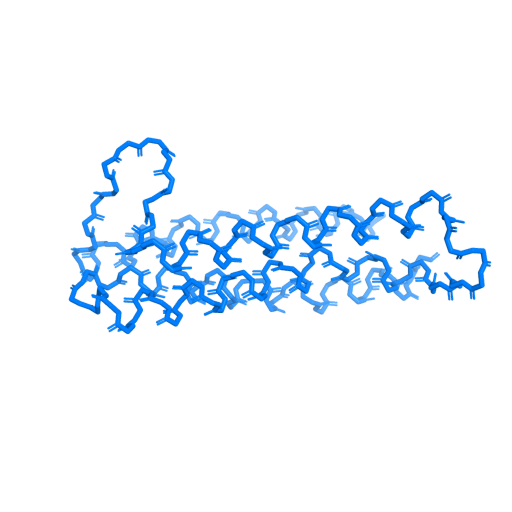 ARG A 1 93 ? -1.427 -6.003 7.739 1.00 95.81 93 ARG A N 1
ATOM 773 C CA . ARG A 1 93 ? -2.319 -4.995 8.316 1.00 95.81 93 ARG A CA 1
ATOM 774 C C . ARG A 1 93 ? -3.734 -5.523 8.511 1.00 95.81 93 ARG A C 1
ATOM 776 O O . ARG A 1 93 ? -4.305 -5.362 9.585 1.00 95.81 93 ARG A O 1
ATOM 783 N N . THR A 1 94 ? -4.285 -6.199 7.504 1.00 96.75 94 THR A N 1
ATOM 784 C CA . THR A 1 94 ? -5.610 -6.829 7.582 1.00 96.75 94 THR A CA 1
ATOM 785 C C . THR A 1 94 ? -5.661 -7.846 8.714 1.00 96.75 94 THR A C 1
ATOM 787 O O . THR A 1 94 ? -6.600 -7.828 9.506 1.00 96.75 94 THR A O 1
ATOM 790 N N . PHE A 1 95 ? -4.647 -8.706 8.822 1.00 97.75 95 PHE A N 1
ATOM 791 C CA . PHE A 1 95 ? -4.563 -9.706 9.879 1.00 97.75 95 PHE A CA 1
ATOM 792 C C . PHE A 1 95 ? -4.475 -9.066 11.269 1.00 97.75 95 PHE A C 1
ATOM 794 O O . PHE A 1 95 ? -5.209 -9.466 12.171 1.00 97.75 95 PHE A O 1
ATOM 801 N N . MET A 1 96 ? -3.635 -8.043 11.442 1.00 96.56 96 MET A N 1
ATOM 802 C CA . MET A 1 96 ? -3.473 -7.344 12.718 1.00 96.56 96 MET A CA 1
ATOM 803 C C . MET A 1 96 ? -4.750 -6.593 13.115 1.00 96.56 96 MET A C 1
ATOM 805 O O . MET A 1 96 ? -5.206 -6.713 14.250 1.00 96.56 96 MET A O 1
ATOM 809 N N . GLU A 1 97 ? -5.381 -5.876 12.185 1.00 95.88 97 GLU A N 1
ATOM 810 C CA . GLU A 1 97 ? -6.649 -5.180 12.433 1.00 95.88 97 GLU A CA 1
ATOM 811 C C . GLU A 1 97 ? -7.788 -6.162 12.739 1.00 95.88 97 GLU A C 1
ATOM 813 O O . GLU A 1 97 ? -8.583 -5.916 13.642 1.00 95.88 97 GLU A O 1
ATOM 818 N N . TRP A 1 98 ? -7.853 -7.300 12.043 1.00 96.81 98 TRP A N 1
ATOM 819 C CA . TRP A 1 98 ? -8.863 -8.329 12.297 1.00 96.81 98 TRP A CA 1
ATOM 820 C C . TRP A 1 98 ? -8.652 -9.037 13.640 1.00 96.81 98 TRP A C 1
ATOM 822 O O . TRP A 1 98 ? -9.626 -9.345 14.322 1.00 96.81 98 TRP A O 1
ATOM 832 N N . LYS A 1 99 ? -7.396 -9.280 14.032 1.00 96.50 99 LYS A N 1
ATOM 833 C CA . LYS A 1 99 ? -7.049 -9.982 15.273 1.00 96.50 99 LYS A CA 1
ATOM 834 C C . LYS A 1 99 ? -7.204 -9.108 16.519 1.00 96.50 99 LYS A C 1
ATOM 836 O O . LYS A 1 99 ? -7.678 -9.608 17.534 1.00 96.50 99 LYS A O 1
ATOM 841 N N . TYR A 1 100 ? -6.791 -7.839 16.463 1.00 95.19 100 TYR A N 1
ATOM 842 C CA . TYR A 1 100 ? -6.713 -6.967 17.646 1.00 95.19 100 TYR A CA 1
ATOM 843 C C . TYR A 1 100 ? -7.821 -5.904 17.720 1.00 95.19 100 TYR A C 1
ATOM 845 O O . TYR A 1 100 ? -8.200 -5.511 18.817 1.00 95.19 100 TYR A O 1
ATOM 853 N N . GLU A 1 101 ? -8.373 -5.453 16.589 1.00 93.62 101 GLU A N 1
ATOM 854 C CA . GLU A 1 101 ? -9.376 -4.371 16.526 1.00 93.62 101 GLU A CA 1
ATOM 855 C C . GLU A 1 101 ? -10.598 -4.764 15.674 1.00 93.62 101 GLU A C 1
ATOM 857 O O . GLU A 1 101 ? -11.147 -3.945 14.927 1.00 93.62 101 GLU A O 1
ATOM 862 N N . ARG A 1 102 ? -11.050 -6.023 15.772 1.00 93.25 102 ARG A N 1
ATOM 863 C CA . ARG A 1 102 ? -12.115 -6.580 14.915 1.00 93.25 102 ARG A CA 1
ATOM 864 C C . ARG A 1 102 ? -13.386 -5.729 14.885 1.00 93.25 102 ARG A C 1
ATOM 866 O O . ARG A 1 102 ? -13.958 -5.528 13.813 1.00 93.25 102 ARG A O 1
ATOM 873 N N . GLU A 1 103 ? -13.780 -5.203 16.043 1.00 93.50 103 GLU A N 1
ATOM 874 C CA . GLU A 1 103 ? -14.994 -4.396 16.232 1.00 93.50 103 GLU A CA 1
ATOM 875 C C . GLU A 1 103 ? -14.982 -3.096 15.417 1.00 93.50 103 GLU A C 1
ATOM 877 O O . GLU A 1 103 ? -16.024 -2.612 14.979 1.00 93.50 103 GLU A O 1
ATOM 882 N N . THR A 1 104 ? -13.796 -2.548 15.133 1.00 91.88 104 THR A N 1
ATOM 883 C CA . THR A 1 104 ? -13.662 -1.318 14.336 1.00 91.88 104 THR A CA 1
ATOM 884 C C . THR A 1 104 ? -13.964 -1.540 12.855 1.00 91.88 104 THR A C 1
ATOM 886 O O . THR A 1 104 ? -14.124 -0.577 12.108 1.00 91.88 104 THR A O 1
ATOM 889 N N . ASN A 1 105 ? -14.000 -2.798 12.396 1.00 94.56 105 ASN A N 1
ATOM 890 C CA . ASN A 1 105 ? -14.143 -3.181 10.991 1.00 94.56 105 ASN A CA 1
ATOM 891 C C . ASN A 1 105 ? -13.081 -2.592 10.036 1.00 94.56 105 ASN A C 1
ATOM 893 O O . ASN A 1 105 ? -13.208 -2.754 8.819 1.00 94.56 105 ASN A O 1
ATOM 897 N N . ARG A 1 106 ? -12.005 -1.969 10.546 1.00 93.31 106 ARG A N 1
ATOM 898 C CA . ARG A 1 106 ? -10.932 -1.366 9.730 1.00 93.31 106 ARG A CA 1
ATOM 899 C C . ARG A 1 106 ? -10.250 -2.371 8.806 1.00 93.31 106 ARG A C 1
ATOM 901 O O . ARG A 1 106 ? -9.986 -2.038 7.651 1.00 93.31 106 ARG A O 1
ATOM 908 N N . TYR A 1 107 ? -10.120 -3.619 9.259 1.00 95.31 107 TYR A N 1
ATOM 909 C CA . TYR A 1 107 ? -9.556 -4.717 8.471 1.00 95.31 107 TYR A CA 1
ATOM 910 C C . TYR A 1 107 ? -10.243 -4.891 7.111 1.00 95.31 107 TYR A C 1
ATOM 912 O O . TYR A 1 107 ? -9.614 -5.346 6.164 1.00 95.31 107 TYR A O 1
ATOM 920 N N . ARG A 1 108 ? -11.520 -4.505 6.971 1.00 95.56 108 ARG A N 1
ATOM 921 C CA . ARG A 1 108 ? -12.245 -4.579 5.693 1.00 95.56 108 ARG A CA 1
ATOM 922 C C . ARG A 1 108 ? -11.693 -3.591 4.664 1.00 95.56 108 ARG A C 1
ATOM 924 O O . ARG A 1 108 ? -11.651 -3.913 3.478 1.00 95.56 108 ARG A O 1
ATOM 931 N N . LEU A 1 109 ? -11.263 -2.405 5.100 1.00 95.12 109 LEU A N 1
ATOM 932 C CA . LEU A 1 109 ? -10.622 -1.417 4.228 1.00 95.12 109 LEU A CA 1
ATOM 933 C C . LEU A 1 109 ? -9.229 -1.895 3.815 1.00 95.12 109 LEU A C 1
ATOM 935 O O . LEU A 1 109 ? -8.900 -1.845 2.631 1.00 95.12 109 LEU A O 1
ATOM 939 N N . SER A 1 110 ? -8.452 -2.425 4.762 1.00 95.38 110 SER A N 1
ATOM 940 C CA . SER A 1 110 ? -7.137 -3.015 4.484 1.00 95.38 110 SER A CA 1
ATOM 941 C C . SER A 1 110 ? -7.242 -4.209 3.527 1.00 95.38 110 SER A C 1
ATOM 943 O O . SER A 1 110 ? -6.507 -4.273 2.545 1.00 95.38 110 SER A O 1
ATOM 945 N N . LEU A 1 111 ? -8.235 -5.084 3.715 1.00 96.88 111 LEU A N 1
ATOM 946 C CA . LEU A 1 111 ? -8.503 -6.214 2.821 1.00 96.88 111 LEU A CA 1
ATOM 947 C C . LEU A 1 111 ? -8.916 -5.752 1.419 1.00 96.88 111 LEU A C 1
ATOM 949 O O . LEU A 1 111 ? -8.531 -6.359 0.422 1.00 96.88 111 LEU A O 1
ATOM 953 N N . THR A 1 112 ? -9.667 -4.654 1.325 1.00 96.12 112 THR A N 1
ATOM 954 C CA . THR A 1 112 ? -10.014 -4.053 0.030 1.00 96.12 112 THR A CA 1
ATOM 955 C C . THR A 1 112 ? -8.755 -3.595 -0.708 1.00 96.12 112 THR A C 1
ATOM 957 O O . THR A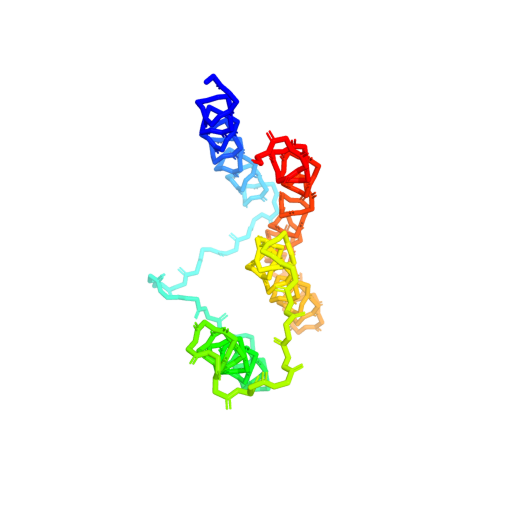 1 112 ? -8.642 -3.815 -1.909 1.00 96.12 112 THR A O 1
ATOM 960 N N . LEU A 1 113 ? -7.770 -3.028 -0.004 1.00 95.19 113 LEU A N 1
ATOM 961 C CA . LEU A 1 113 ? -6.488 -2.639 -0.603 1.00 95.19 113 LEU A CA 1
ATOM 962 C C . LEU A 1 113 ? -5.672 -3.851 -1.072 1.00 95.19 113 LEU A C 1
ATOM 964 O O . LEU A 1 113 ? -5.048 -3.771 -2.130 1.00 95.19 113 LEU A O 1
ATOM 968 N N . VAL A 1 114 ? -5.737 -4.989 -0.369 1.00 96.50 114 VAL A N 1
ATOM 969 C CA . VAL A 1 114 ? -5.177 -6.260 -0.869 1.00 96.50 114 VAL A CA 1
ATOM 970 C C . VAL A 1 114 ? -5.841 -6.650 -2.190 1.00 96.50 114 VAL A C 1
ATOM 972 O O . VAL A 1 114 ? -5.145 -6.886 -3.173 1.00 96.50 114 VAL A O 1
ATOM 975 N N . ALA A 1 115 ? -7.177 -6.665 -2.243 1.00 95.88 115 ALA A N 1
ATOM 976 C CA . ALA A 1 115 ? -7.918 -7.046 -3.445 1.00 95.88 115 ALA A CA 1
ATOM 977 C C . ALA A 1 115 ? -7.586 -6.141 -4.644 1.00 95.88 115 ALA A C 1
ATOM 979 O O . ALA A 1 115 ? -7.306 -6.636 -5.732 1.00 95.88 115 ALA A O 1
ATOM 980 N N . TYR A 1 116 ? -7.540 -4.823 -4.439 1.00 94.31 116 TYR A N 1
ATOM 981 C CA . TYR A 1 116 ? -7.148 -3.873 -5.483 1.00 94.31 116 TYR A CA 1
ATOM 982 C C . TYR A 1 116 ? -5.695 -4.061 -5.935 1.00 94.31 116 TYR A C 1
ATOM 984 O O . TYR A 1 116 ? -5.417 -3.972 -7.127 1.00 94.31 116 TYR A O 1
ATOM 992 N N . SER A 1 117 ? -4.781 -4.368 -5.011 1.00 93.00 117 SER A N 1
ATOM 993 C CA . SER A 1 117 ? -3.381 -4.653 -5.353 1.00 93.00 117 SER A CA 1
ATOM 994 C C . SER A 1 117 ? -3.248 -5.937 -6.180 1.00 93.00 117 SER A C 1
ATOM 996 O O . SER A 1 117 ? -2.469 -5.975 -7.126 1.00 93.00 117 SER A O 1
ATOM 998 N N . LEU A 1 118 ? -4.047 -6.969 -5.886 1.00 93.75 118 LEU A N 1
ATOM 999 C CA . LEU A 1 118 ? -4.096 -8.203 -6.678 1.00 93.75 118 LEU A CA 1
ATOM 1000 C C . LEU A 1 118 ? -4.663 -7.969 -8.085 1.00 93.75 118 LEU A C 1
ATOM 1002 O O . LEU A 1 118 ? -4.135 -8.507 -9.055 1.00 93.75 118 LEU A O 1
ATOM 1006 N N . LEU A 1 119 ? -5.697 -7.131 -8.220 1.00 92.31 119 LEU A N 1
ATOM 1007 C CA . LEU A 1 119 ? -6.265 -6.773 -9.528 1.00 92.31 119 LEU A CA 1
ATOM 1008 C C . LEU A 1 119 ? -5.248 -6.074 -10.445 1.00 92.31 119 LEU A C 1
ATOM 1010 O O . LEU A 1 119 ? -5.351 -6.192 -11.664 1.00 92.31 119 LEU A O 1
ATOM 1014 N N . LEU A 1 120 ? -4.251 -5.387 -9.878 1.00 89.56 120 LEU A N 1
ATOM 1015 C CA . LEU A 1 120 ? -3.181 -4.736 -10.639 1.00 89.56 120 LEU A CA 1
ATOM 1016 C C . LEU A 1 120 ? -2.139 -5.708 -11.206 1.00 89.56 120 LEU A C 1
ATOM 1018 O O . LEU A 1 120 ? -1.382 -5.309 -12.090 1.00 89.56 120 LEU A O 1
ATOM 1022 N N . ILE A 1 121 ? -2.110 -6.969 -10.764 1.00 88.69 121 ILE A N 1
ATOM 1023 C CA . ILE A 1 121 ? -1.120 -7.949 -11.231 1.00 88.69 121 ILE A CA 1
ATOM 1024 C C . ILE A 1 121 ? -1.274 -8.209 -12.733 1.00 88.69 121 ILE A C 1
ATOM 1026 O O . ILE A 1 121 ? -0.300 -8.085 -13.468 1.00 88.69 121 ILE A O 1
ATOM 1030 N N . LEU A 1 122 ? -2.484 -8.522 -13.212 1.00 85.94 122 LEU A N 1
ATOM 1031 C CA . LEU A 1 122 ? -2.701 -8.898 -14.619 1.00 85.94 122 LEU A CA 1
ATOM 1032 C C . LEU A 1 122 ? -2.342 -7.775 -15.613 1.00 85.94 122 LEU A C 1
ATOM 1034 O O . LEU A 1 122 ? -1.619 -8.053 -16.571 1.00 85.94 122 LEU A O 1
ATOM 1038 N N . PRO A 1 123 ? -2.773 -6.513 -15.408 1.00 86.00 123 PRO A N 1
ATOM 1039 C CA . PRO A 1 123 ? -2.350 -5.403 -16.258 1.00 86.00 123 PRO A CA 1
ATOM 1040 C C . PRO A 1 123 ? -0.836 -5.196 -16.254 1.00 86.00 123 PRO A C 1
ATOM 1042 O O . PRO A 1 123 ? -0.262 -4.923 -17.304 1.00 86.00 123 PRO A O 1
ATOM 1045 N N . ILE A 1 124 ? -0.188 -5.329 -15.092 1.00 84.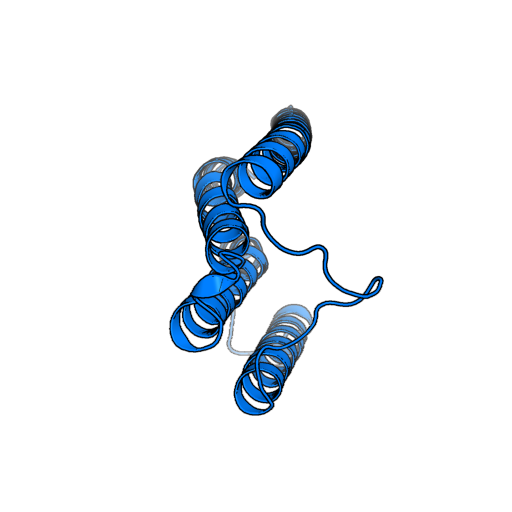75 124 ILE A N 1
ATOM 1046 C CA . ILE A 1 124 ? 1.261 -5.143 -14.971 1.00 84.75 124 ILE A CA 1
ATOM 1047 C C . ILE A 1 124 ? 2.011 -6.260 -15.697 1.00 84.75 124 ILE A C 1
ATOM 1049 O O . ILE A 1 124 ? 2.931 -5.951 -16.449 1.00 84.75 124 ILE A O 1
ATOM 1053 N N . ILE A 1 125 ? 1.576 -7.519 -15.570 1.00 85.50 125 ILE A N 1
ATOM 1054 C CA . ILE A 1 125 ? 2.127 -8.639 -16.350 1.00 85.50 125 ILE A CA 1
ATOM 1055 C C . ILE A 1 125 ? 2.010 -8.353 -17.847 1.00 85.50 125 ILE A C 1
ATOM 1057 O O . ILE A 1 125 ? 3.006 -8.383 -18.563 1.00 85.50 125 ILE A O 1
ATOM 1061 N N . PHE A 1 126 ? 0.809 -7.997 -18.310 1.00 83.88 126 PHE A N 1
ATOM 1062 C CA . PHE A 1 126 ? 0.560 -7.729 -19.725 1.00 83.88 126 PHE A CA 1
ATOM 1063 C C . PHE A 1 126 ? 1.456 -6.618 -20.291 1.00 83.88 126 PHE A C 1
ATOM 1065 O O . PHE A 1 126 ? 1.861 -6.686 -21.448 1.00 83.88 126 PHE A O 1
ATOM 1072 N N . ILE A 1 127 ? 1.758 -5.588 -19.498 1.00 82.44 127 ILE A N 1
ATOM 1073 C CA . ILE A 1 127 ? 2.647 -4.496 -19.911 1.00 82.44 127 ILE A CA 1
ATOM 1074 C C . ILE A 1 127 ? 4.100 -4.959 -19.923 1.00 82.44 127 ILE A C 1
ATOM 1076 O O . ILE A 1 127 ? 4.793 -4.725 -20.906 1.00 82.44 127 ILE A O 1
ATOM 1080 N N . LEU A 1 128 ? 4.553 -5.621 -18.858 1.00 81.25 128 LEU A N 1
ATOM 1081 C CA . LEU A 1 128 ? 5.945 -6.043 -18.707 1.00 81.25 128 LEU A CA 1
ATOM 1082 C C . LEU A 1 128 ? 6.359 -7.123 -19.715 1.00 81.25 128 LEU A C 1
ATOM 1084 O O . LEU A 1 128 ? 7.519 -7.155 -20.098 1.00 81.25 128 LEU A O 1
ATOM 1088 N N . GLU A 1 129 ? 5.440 -7.981 -20.164 1.00 79.56 129 GLU A N 1
ATOM 1089 C CA . GLU A 1 129 ? 5.701 -8.975 -21.222 1.00 79.56 129 GLU A CA 1
ATOM 1090 C C . GLU A 1 129 ? 5.742 -8.373 -22.637 1.00 79.56 129 GLU A C 1
ATOM 1092 O O . GLU A 1 129 ? 6.191 -9.023 -23.581 1.00 79.56 129 GLU A O 1
ATOM 1097 N N . ARG A 1 130 ? 5.218 -7.154 -22.813 1.00 75.00 130 ARG A N 1
ATOM 1098 C CA . ARG A 1 130 ? 5.097 -6.467 -24.111 1.00 75.00 130 ARG A CA 1
ATOM 1099 C C . ARG A 1 130 ? 6.107 -5.325 -24.286 1.00 75.00 130 ARG A C 1
ATOM 1101 O O . ARG A 1 130 ? 6.140 -4.746 -25.374 1.00 75.00 130 ARG A O 1
ATOM 1108 N N . MET A 1 131 ? 6.850 -4.980 -23.233 1.00 64.44 131 MET A N 1
ATOM 1109 C CA . MET A 1 131 ? 7.960 -4.017 -23.235 1.00 64.44 131 MET A CA 1
ATOM 1110 C C . MET A 1 131 ? 9.270 -4.708 -23.596 1.00 64.44 131 MET A C 1
ATOM 1112 O O . MET A 1 131 ? 10.044 -4.074 -24.344 1.00 64.44 131 MET A O 1
#

Sequence (131 aa):
MQFILFLGLLIVMMISLHYVQKALTKKYNIPKTKGFFYNYVNTQHKVIEISLLLFYLIGTFLLTFRVLEETYLPPTIMGYFPLAFLITLYLIRTFMEWKYERETNRYRLSLTLVAYSLLLILPIIFILERM